Protein AF-Q6TGM5-F1 (afdb_monomer_lite)

Structure (mmCIF, N/CA/C/O backbone):
data_AF-Q6TGM5-F1
#
_entry.id   AF-Q6TGM5-F1
#
loop_
_atom_site.group_PDB
_atom_site.id
_atom_site.type_symbol
_atom_site.label_atom_id
_atom_site.label_alt_id
_atom_site.label_comp_id
_atom_site.label_asym_id
_atom_site.label_entity_id
_atom_site.label_seq_id
_atom_site.pdbx_PDB_ins_code
_atom_site.Cartn_x
_atom_site.Cartn_y
_atom_site.Cartn_z
_atom_site.occupancy
_atom_site.B_iso_or_equiv
_atom_site.auth_seq_id
_atom_site.auth_comp_id
_atom_site.auth_asym_id
_atom_site.auth_atom_id
_atom_site.pdbx_PDB_model_num
ATOM 1 N N . GLN A 1 1 ? -1.538 2.362 12.088 1.00 67.00 1 GLN A N 1
ATOM 2 C CA . GLN A 1 1 ? -2.970 2.602 11.813 1.00 67.00 1 GLN A CA 1
ATOM 3 C C . GLN A 1 1 ? -3.330 1.713 10.632 1.00 67.00 1 GLN A C 1
ATOM 5 O O . GLN A 1 1 ? -2.529 1.663 9.710 1.00 67.00 1 GLN A O 1
ATOM 10 N N . GLY A 1 2 ? -4.415 0.945 10.716 1.00 86.31 2 GLY A N 1
ATOM 11 C CA . GLY A 1 2 ? -4.911 0.084 9.631 1.00 86.31 2 GLY A CA 1
ATOM 12 C C . GLY A 1 2 ? -6.294 0.545 9.178 1.00 86.31 2 GLY A C 1
ATOM 13 O O . GLY A 1 2 ? -6.726 1.642 9.554 1.00 86.31 2 GLY A O 1
ATOM 14 N N . LYS A 1 3 ? -7.004 -0.289 8.421 1.00 94.56 3 LYS A N 1
ATOM 15 C CA . LYS A 1 3 ? -8.393 -0.056 7.995 1.00 94.56 3 LYS A CA 1
ATOM 16 C C . LYS A 1 3 ? -8.536 1.221 7.174 1.00 94.56 3 LYS A C 1
ATOM 18 O O . LYS A 1 3 ? -9.370 2.081 7.456 1.00 94.56 3 LYS A O 1
ATOM 23 N N . GLY A 1 4 ? -7.620 1.389 6.220 1.00 95.38 4 GLY A N 1
ATOM 24 C CA . GLY A 1 4 ? -7.618 2.502 5.273 1.00 95.38 4 GLY A CA 1
ATOM 25 C C . GLY A 1 4 ? -7.202 3.855 5.855 1.00 95.38 4 GLY A C 1
ATOM 26 O O . GLY A 1 4 ? -7.298 4.862 5.156 1.00 95.38 4 GLY A O 1
ATOM 27 N N . LYS A 1 5 ? -6.749 3.919 7.117 1.00 97.38 5 LYS A N 1
ATOM 28 C CA . LYS A 1 5 ? -6.310 5.161 7.777 1.00 97.38 5 LYS A CA 1
ATOM 29 C C . LYS A 1 5 ? -4.802 5.362 7.652 1.00 97.38 5 LYS A C 1
ATOM 31 O O . LYS A 1 5 ? -4.013 4.620 8.236 1.00 97.38 5 LYS A O 1
ATOM 36 N N . PHE A 1 6 ? -4.414 6.426 6.962 1.00 95.75 6 PHE A N 1
ATOM 37 C CA . PHE A 1 6 ? -3.031 6.827 6.737 1.00 95.75 6 PHE A CA 1
ATOM 38 C C . PHE A 1 6 ? -2.735 8.145 7.446 1.00 95.75 6 PHE A C 1
ATOM 40 O O . PHE A 1 6 ? -3.400 9.150 7.209 1.00 95.75 6 PHE A O 1
ATOM 47 N N . ALA A 1 7 ? -1.708 8.149 8.292 1.00 96.81 7 ALA A N 1
ATOM 48 C CA . ALA A 1 7 ? -1.187 9.349 8.932 1.00 96.81 7 ALA A CA 1
ATOM 49 C C . ALA A 1 7 ? -0.048 9.923 8.078 1.00 96.81 7 ALA A C 1
ATOM 51 O O . ALA A 1 7 ? 1.070 9.410 8.106 1.00 96.81 7 ALA A O 1
ATOM 52 N N . ILE A 1 8 ? -0.332 10.969 7.304 1.00 95.94 8 ILE A N 1
ATOM 53 C CA . ILE A 1 8 ? 0.601 11.544 6.328 1.00 95.94 8 ILE A CA 1
ATOM 54 C C . ILE A 1 8 ? 1.083 12.895 6.841 1.00 95.94 8 ILE A C 1
ATOM 56 O O . ILE A 1 8 ? 0.283 13.793 7.094 1.00 95.94 8 ILE A O 1
ATOM 60 N N . ARG A 1 9 ? 2.398 13.051 6.993 1.00 96.81 9 ARG A N 1
ATOM 61 C CA . ARG A 1 9 ? 3.000 14.342 7.333 1.00 96.81 9 ARG A CA 1
ATOM 62 C C . ARG A 1 9 ? 3.332 15.108 6.044 1.00 96.81 9 ARG A C 1
ATOM 64 O O . ARG A 1 9 ? 4.005 14.522 5.198 1.00 96.81 9 ARG A O 1
ATOM 71 N N . PRO A 1 10 ? 2.900 16.375 5.890 1.00 96.19 10 PRO A N 1
ATOM 72 C CA . PRO A 1 10 ? 3.287 17.206 4.743 1.00 96.19 10 PRO A CA 1
ATOM 73 C C . PRO A 1 10 ? 4.803 17.424 4.657 1.00 96.19 10 PRO A C 1
ATOM 75 O O . PRO A 1 10 ? 5.379 17.438 3.576 1.00 96.19 10 PRO A O 1
ATOM 78 N N . ASP A 1 11 ? 5.445 17.544 5.817 1.00 96.69 11 ASP A N 1
ATOM 79 C CA . ASP A 1 11 ? 6.887 17.661 5.993 1.00 96.69 11 ASP A CA 1
ATOM 80 C C . ASP A 1 11 ? 7.300 17.014 7.327 1.00 96.69 11 ASP A C 1
ATOM 82 O O . ASP A 1 11 ? 6.462 16.654 8.156 1.00 96.69 11 ASP A O 1
ATOM 86 N N . LYS A 1 12 ? 8.606 16.863 7.566 1.00 95.75 12 LYS A N 1
ATOM 87 C CA . LYS A 1 12 ? 9.128 16.138 8.738 1.00 95.75 12 LYS A CA 1
ATOM 88 C C . LYS A 1 12 ? 8.738 16.766 10.086 1.00 95.75 12 LYS A C 1
ATOM 9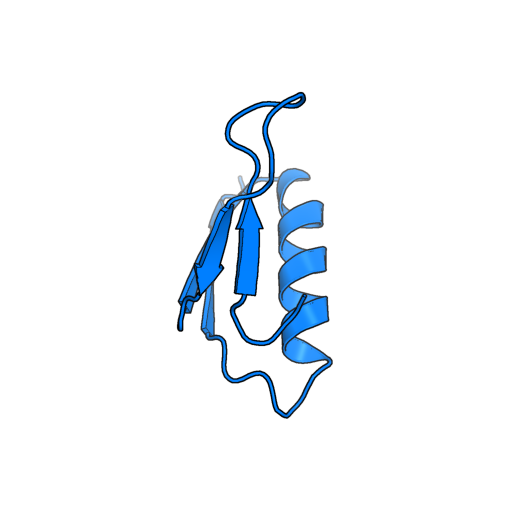0 O O . LYS A 1 12 ? 8.673 16.043 11.080 1.00 95.75 12 LYS A O 1
ATOM 95 N N . LYS A 1 13 ? 8.512 18.082 10.142 1.00 95.94 13 LYS A N 1
ATOM 96 C CA . LYS A 1 13 ? 8.228 18.827 11.381 1.00 95.94 13 LYS A CA 1
ATOM 97 C C . LYS A 1 13 ? 6.729 18.973 11.640 1.00 95.94 13 LYS A C 1
ATOM 99 O O . LYS A 1 13 ? 6.333 19.065 12.797 1.00 95.94 13 LYS A O 1
ATOM 104 N N . SER A 1 14 ? 5.907 18.948 10.596 1.00 97.06 14 SER A N 1
ATOM 105 C CA . SER A 1 14 ? 4.455 19.062 10.713 1.00 97.06 14 SER A CA 1
ATOM 106 C C . SER A 1 14 ? 3.793 17.877 11.417 1.00 97.06 14 SER A C 1
ATOM 108 O O . SER A 1 14 ? 4.265 16.731 11.389 1.00 97.06 14 SER A O 1
ATOM 110 N N . ASN A 1 15 ? 2.642 18.167 12.027 1.00 97.12 15 ASN A N 1
ATOM 111 C CA . ASN A 1 15 ? 1.746 17.154 12.571 1.00 97.12 15 ASN A CA 1
ATOM 112 C C . ASN A 1 15 ? 1.153 16.291 11.439 1.00 97.12 15 ASN A C 1
ATOM 114 O O . ASN A 1 15 ? 0.902 16.797 10.342 1.00 97.12 15 ASN A O 1
ATOM 118 N N . PRO A 1 16 ? 0.929 14.986 11.674 1.00 96.88 16 PRO A N 1
ATOM 119 C CA . PRO A 1 16 ? 0.343 14.106 10.672 1.00 96.88 16 PRO A CA 1
ATOM 120 C C . PRO A 1 16 ? -1.130 14.440 10.417 1.00 96.88 16 PRO A C 1
ATOM 122 O O . PRO A 1 16 ? -1.912 14.631 11.346 1.00 96.88 16 PRO A O 1
ATOM 125 N N . ILE A 1 17 ? -1.516 14.423 9.146 1.00 97.12 17 ILE A N 1
ATOM 126 C CA . ILE A 1 17 ? -2.898 14.530 8.686 1.00 97.12 17 ILE A CA 1
ATOM 127 C C . ILE A 1 17 ? -3.427 13.118 8.457 1.00 97.12 17 ILE A C 1
ATOM 129 O O . ILE A 1 17 ? -2.816 12.331 7.732 1.00 97.12 17 ILE A O 1
ATOM 133 N N . ILE A 1 18 ? -4.573 12.794 9.054 1.00 97.12 18 ILE A N 1
ATOM 134 C CA . ILE A 1 18 ? -5.213 11.495 8.847 1.00 97.12 18 ILE A CA 1
ATOM 135 C C . ILE A 1 18 ? -6.033 11.525 7.557 1.00 97.12 18 ILE A C 1
ATOM 137 O O . ILE A 1 18 ? -6.934 12.348 7.391 1.00 97.12 18 ILE A O 1
ATOM 141 N N . ARG A 1 19 ? -5.743 10.599 6.646 1.00 96.50 19 ARG A N 1
ATOM 142 C CA . ARG A 1 19 ? -6.532 10.324 5.443 1.00 96.50 19 ARG A CA 1
ATOM 143 C C . ARG A 1 19 ? -7.146 8.940 5.569 1.00 96.50 19 ARG A C 1
ATOM 145 O O . ARG A 1 19 ? -6.429 7.978 5.806 1.00 96.50 19 ARG A O 1
ATOM 152 N N . THR A 1 20 ? -8.464 8.854 5.423 1.00 97.56 20 THR A N 1
ATOM 153 C CA . THR A 1 20 ? -9.175 7.571 5.386 1.00 97.56 20 THR A CA 1
ATOM 154 C C . THR A 1 20 ? -9.590 7.294 3.951 1.00 97.56 20 THR A C 1
ATOM 156 O O . THR A 1 20 ? -10.234 8.140 3.333 1.00 97.56 20 THR A O 1
ATOM 159 N N . VAL A 1 21 ? -9.213 6.136 3.419 1.00 97.06 21 VAL A N 1
ATOM 160 C CA . VAL A 1 21 ? -9.502 5.724 2.041 1.00 97.06 21 VAL A CA 1
ATOM 161 C C . VAL A 1 21 ? -10.084 4.318 2.016 1.00 97.06 21 VAL A C 1
ATOM 163 O O . VAL A 1 21 ? -9.815 3.513 2.900 1.00 97.06 21 VAL A O 1
ATOM 166 N N . LYS A 1 22 ? -10.882 4.022 0.989 1.00 97.38 22 LYS A N 1
ATOM 167 C CA . LYS A 1 22 ? -11.384 2.662 0.730 1.00 97.38 22 LYS A CA 1
ATOM 168 C C . LYS A 1 22 ? -10.445 1.854 -0.165 1.00 97.38 22 LYS A C 1
ATOM 170 O O . LYS A 1 22 ? -10.468 0.629 -0.139 1.00 97.38 22 LYS A O 1
ATOM 175 N N . SER A 1 23 ? -9.629 2.545 -0.954 1.00 97.06 23 SER A N 1
ATOM 176 C CA . SER A 1 23 ? -8.714 1.945 -1.914 1.00 97.06 23 SER A CA 1
ATOM 177 C C . SER A 1 23 ? -7.369 2.660 -1.906 1.00 97.06 23 SER A C 1
ATOM 179 O O . SER A 1 23 ? -7.309 3.883 -1.759 1.00 97.06 23 SER A O 1
ATOM 181 N N . VAL A 1 24 ? -6.298 1.902 -2.113 1.00 96.94 24 VAL A N 1
ATOM 182 C CA . VAL A 1 24 ? -4.920 2.388 -2.189 1.00 96.94 24 VAL A CA 1
ATOM 183 C C . VAL A 1 24 ? -4.352 1.995 -3.545 1.00 96.94 24 VAL A C 1
ATOM 185 O O . VAL A 1 24 ? -4.206 0.812 -3.845 1.00 96.94 24 VAL A O 1
ATOM 188 N N . GLY A 1 25 ? -4.040 2.992 -4.370 1.00 96.69 25 GLY A N 1
ATOM 189 C CA . GLY A 1 25 ? -3.266 2.797 -5.593 1.00 96.69 25 GLY A CA 1
ATOM 190 C C . GLY A 1 25 ? -1.773 2.851 -5.283 1.00 96.69 25 GLY A C 1
ATOM 191 O O . GLY A 1 25 ? -1.311 3.783 -4.628 1.00 96.69 25 GLY A O 1
ATOM 192 N N . THR A 1 26 ? -1.023 1.860 -5.750 1.00 96.12 26 THR A N 1
ATOM 193 C CA . THR A 1 26 ? 0.429 1.759 -5.582 1.00 96.12 26 THR A CA 1
ATOM 194 C C . THR A 1 26 ? 1.091 1.571 -6.939 1.00 96.12 26 THR A C 1
ATOM 196 O O . THR A 1 26 ? 0.611 0.807 -7.774 1.00 96.12 26 THR A O 1
ATOM 199 N N . ILE A 1 27 ? 2.188 2.292 -7.163 1.00 95.94 27 ILE A N 1
ATOM 200 C CA . ILE A 1 27 ? 3.009 2.186 -8.369 1.00 95.94 27 ILE A CA 1
ATOM 201 C C . ILE A 1 27 ? 4.426 1.875 -7.906 1.00 95.94 27 ILE A C 1
ATOM 203 O O . ILE A 1 27 ? 4.971 2.593 -7.067 1.00 95.94 27 ILE A O 1
ATOM 207 N N . ALA A 1 28 ? 5.009 0.797 -8.420 1.00 96.12 28 ALA A N 1
ATOM 208 C CA . ALA A 1 28 ? 6.353 0.371 -8.053 1.00 96.12 28 ALA A CA 1
ATOM 209 C C . ALA A 1 28 ? 7.127 -0.160 -9.260 1.00 96.12 28 ALA A C 1
ATOM 211 O O . ALA A 1 28 ? 6.5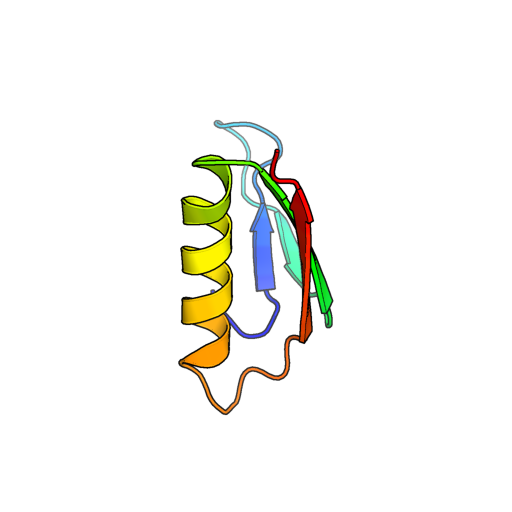36 -0.617 -10.234 1.00 96.12 28 ALA A O 1
ATOM 212 N N . GLY A 1 29 ? 8.455 -0.157 -9.158 1.00 95.81 29 GLY A N 1
ATOM 213 C CA . GLY A 1 29 ? 9.336 -0.824 -10.112 1.00 95.81 29 GLY A CA 1
ATOM 214 C C . GLY A 1 29 ? 10.636 -1.285 -9.461 1.00 95.81 29 GLY A C 1
ATOM 215 O O . GLY A 1 29 ? 11.106 -0.668 -8.499 1.00 95.81 29 GLY A O 1
ATOM 216 N N . GLY A 1 30 ? 11.188 -2.400 -9.948 1.00 93.50 30 GLY A N 1
ATOM 217 C CA . GLY A 1 30 ? 12.397 -3.021 -9.396 1.00 93.50 30 GLY A CA 1
ATOM 218 C C . GLY A 1 30 ? 12.325 -3.228 -7.875 1.00 93.50 30 GLY A C 1
ATOM 219 O O . GLY A 1 30 ? 11.330 -3.714 -7.338 1.00 93.50 30 GLY A O 1
ATOM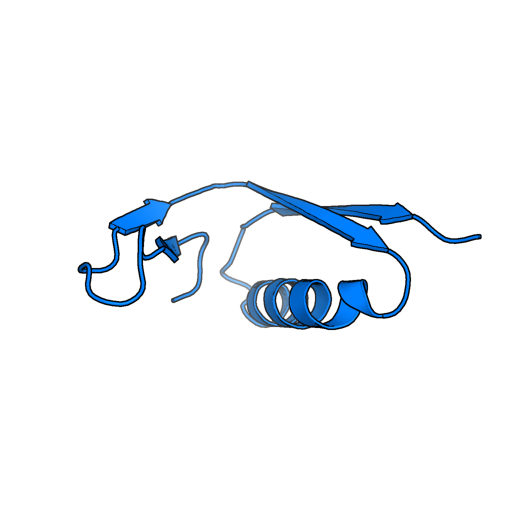 220 N N . THR A 1 31 ? 13.366 -2.803 -7.155 1.00 92.19 31 THR A N 1
ATOM 221 C CA . THR A 1 31 ? 13.454 -2.906 -5.683 1.00 92.19 31 THR A CA 1
ATOM 222 C C . THR A 1 31 ? 12.465 -2.002 -4.935 1.00 92.19 31 THR A C 1
ATOM 224 O O . THR A 1 31 ? 12.179 -2.242 -3.755 1.00 92.19 31 THR A O 1
ATOM 227 N N . GLY A 1 32 ? 11.872 -1.016 -5.621 1.00 91.56 32 GLY A N 1
ATOM 228 C CA . GLY A 1 32 ? 10.863 -0.098 -5.085 1.00 91.56 32 GLY A CA 1
ATOM 229 C C . GLY A 1 32 ? 9.530 -0.760 -4.713 1.00 91.56 32 GLY A C 1
ATOM 230 O O . GLY A 1 32 ? 8.695 -0.128 -4.072 1.00 91.56 32 GLY A O 1
ATOM 231 N N . ILE A 1 33 ? 9.330 -2.041 -5.046 1.00 96.06 33 ILE A N 1
ATOM 232 C CA . ILE A 1 33 ? 8.153 -2.819 -4.624 1.00 96.06 33 ILE A CA 1
ATOM 233 C C . ILE A 1 33 ? 8.142 -3.125 -3.119 1.00 96.06 33 ILE A C 1
ATOM 235 O O . ILE A 1 33 ? 7.081 -3.291 -2.520 1.00 96.06 33 ILE A O 1
ATOM 239 N N . THR A 1 34 ? 9.311 -3.164 -2.478 1.00 95.94 34 THR A N 1
ATOM 240 C CA . THR A 1 34 ? 9.462 -3.575 -1.074 1.00 95.94 34 THR A CA 1
ATOM 241 C C . THR A 1 34 ? 8.612 -2.756 -0.088 1.00 95.94 34 THR A C 1
ATOM 243 O O . THR A 1 34 ? 7.860 -3.372 0.673 1.00 95.94 34 THR A O 1
ATOM 246 N N . PRO A 1 35 ? 8.642 -1.406 -0.088 1.00 95.62 35 PRO A N 1
ATOM 247 C CA . PRO A 1 35 ? 7.763 -0.619 0.783 1.00 95.62 35 PRO A CA 1
ATOM 248 C C . PRO A 1 35 ? 6.273 -0.814 0.462 1.00 95.62 35 PRO A C 1
ATOM 250 O O . PRO A 1 35 ? 5.448 -0.790 1.374 1.00 95.62 35 PRO A O 1
ATOM 253 N N . MET A 1 36 ? 5.911 -1.075 -0.800 1.00 96.50 36 MET A N 1
ATOM 254 C CA . MET A 1 36 ? 4.515 -1.349 -1.169 1.00 96.50 36 MET A CA 1
ATOM 255 C C . MET A 1 36 ? 4.046 -2.691 -0.599 1.00 96.50 36 MET A C 1
ATOM 257 O O . MET A 1 36 ? 2.963 -2.776 -0.022 1.00 96.50 36 MET A O 1
ATOM 261 N N . LEU A 1 37 ? 4.888 -3.728 -0.659 1.00 96.12 37 LEU A N 1
ATOM 262 C CA . LEU A 1 37 ? 4.587 -5.034 -0.066 1.00 96.12 37 LEU A CA 1
ATOM 263 C C . LEU A 1 37 ? 4.423 -4.968 1.453 1.00 96.12 37 LEU A C 1
ATOM 265 O O . LEU A 1 37 ? 3.622 -5.721 1.997 1.00 96.12 37 LEU A O 1
ATOM 269 N N . GLN A 1 38 ? 5.151 -4.090 2.149 1.00 96.31 38 GLN A N 1
ATOM 270 C CA . GLN A 1 38 ? 4.967 -3.900 3.592 1.00 96.31 38 GLN A CA 1
ATOM 271 C C . GLN A 1 38 ? 3.554 -3.405 3.916 1.00 96.31 38 GLN A C 1
ATOM 273 O O . GLN A 1 38 ? 2.903 -3.954 4.804 1.00 96.31 38 GLN A O 1
ATOM 278 N N . VAL A 1 39 ? 3.063 -2.414 3.167 1.00 95.31 39 VAL A N 1
ATOM 279 C CA . VAL A 1 39 ? 1.709 -1.869 3.340 1.00 95.31 39 VAL A CA 1
ATOM 280 C C . VAL A 1 39 ? 0.650 -2.909 2.973 1.00 95.31 39 VAL A C 1
ATOM 282 O O . VAL A 1 39 ? -0.246 -3.167 3.772 1.00 95.31 39 VAL A O 1
ATOM 285 N N . ILE A 1 40 ? 0.785 -3.560 1.812 1.00 95.75 40 ILE A N 1
ATOM 286 C CA . ILE A 1 40 ? -0.173 -4.572 1.336 1.00 95.75 40 ILE A CA 1
ATOM 287 C C . ILE A 1 40 ? -0.276 -5.733 2.331 1.00 95.75 40 ILE A C 1
ATOM 289 O O . ILE A 1 40 ? -1.377 -6.139 2.690 1.00 95.75 40 ILE A O 1
ATOM 293 N N . ARG A 1 41 ? 0.858 -6.239 2.834 1.00 96.56 41 ARG A N 1
ATOM 294 C CA . ARG A 1 41 ? 0.869 -7.319 3.834 1.00 96.56 41 ARG A CA 1
ATOM 295 C C . ARG A 1 41 ? 0.224 -6.899 5.148 1.00 96.56 41 ARG A C 1
ATOM 297 O O . ARG A 1 41 ? -0.435 -7.722 5.770 1.00 96.56 41 ARG A O 1
ATOM 304 N N . ALA A 1 42 ? 0.421 -5.655 5.583 1.00 96.38 42 ALA A N 1
ATOM 305 C CA . ALA A 1 42 ? -0.205 -5.154 6.803 1.00 96.38 42 ALA A CA 1
ATOM 306 C C . ALA A 1 42 ? -1.735 -5.102 6.678 1.00 96.38 42 ALA A C 1
ATOM 308 O O . ALA A 1 42 ? -2.414 -5.510 7.614 1.00 96.38 42 ALA A O 1
ATOM 309 N N . ILE A 1 43 ? -2.250 -4.666 5.522 1.00 95.88 43 ILE A N 1
ATOM 310 C CA . ILE A 1 43 ? -3.688 -4.661 5.212 1.00 95.88 43 ILE A CA 1
ATOM 311 C C . ILE A 1 43 ? -4.218 -6.099 5.152 1.00 95.88 43 ILE A C 1
ATOM 313 O O . ILE A 1 43 ? -5.135 -6.446 5.879 1.00 95.88 43 ILE A O 1
ATOM 317 N N . MET A 1 44 ? -3.586 -6.974 4.364 1.00 95.44 44 MET A N 1
ATOM 318 C CA . MET A 1 44 ? -4.041 -8.361 4.178 1.00 95.44 44 MET A CA 1
ATOM 319 C C . MET A 1 44 ? -3.972 -9.229 5.441 1.00 95.44 44 MET A C 1
ATOM 321 O O . MET A 1 44 ? -4.6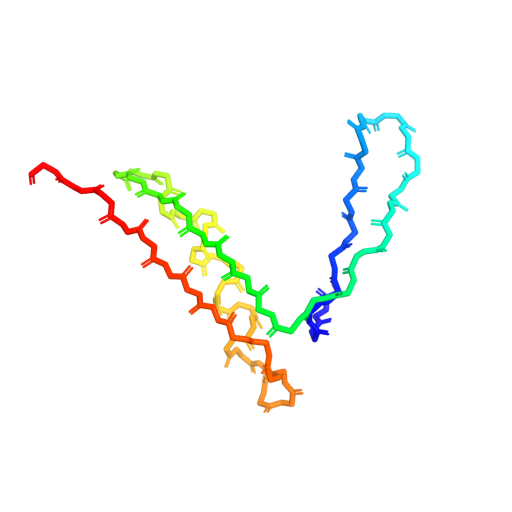18 -10.272 5.502 1.00 95.44 44 MET A O 1
ATOM 325 N N . LYS A 1 45 ? -3.169 -8.842 6.437 1.00 97.25 45 LYS A N 1
ATOM 326 C CA . LYS A 1 45 ? -3.073 -9.560 7.713 1.00 97.25 45 LYS A CA 1
ATOM 327 C C . LYS A 1 45 ? -4.299 -9.334 8.607 1.00 97.25 45 LYS A C 1
ATOM 329 O O . LYS A 1 45 ? -4.547 -10.159 9.483 1.00 97.25 45 LYS A O 1
ATOM 334 N N . ASP A 1 46 ? -5.027 -8.235 8.420 1.00 96.62 46 ASP A N 1
ATOM 335 C CA . A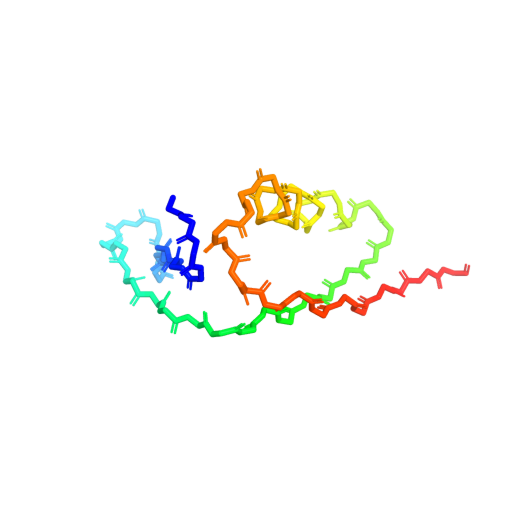SP A 1 46 ? -6.229 -7.908 9.186 1.00 96.62 46 ASP A CA 1
ATOM 336 C C . ASP A 1 46 ? -7.483 -8.291 8.373 1.00 96.62 46 ASP A C 1
ATOM 338 O O . ASP A 1 46 ? -7.790 -7.623 7.386 1.00 96.62 46 ASP A O 1
ATOM 342 N N . PRO A 1 47 ? -8.223 -9.353 8.746 1.00 96.00 47 PRO A N 1
ATOM 343 C CA . PRO A 1 47 ? -9.413 -9.780 8.004 1.00 96.00 47 PRO A CA 1
ATOM 344 C C . PRO A 1 47 ? -10.567 -8.765 8.065 1.00 96.00 47 PRO A C 1
ATOM 346 O O . PRO A 1 47 ? -11.446 -8.794 7.204 1.00 96.00 47 PRO A O 1
ATOM 349 N N . ASP A 1 48 ? -10.554 -7.855 9.042 1.00 97.00 48 ASP A N 1
ATOM 350 C CA . ASP A 1 48 ? -11.538 -6.776 9.167 1.00 97.00 48 ASP A CA 1
ATOM 351 C C . ASP A 1 48 ? -11.121 -5.513 8.388 1.00 97.00 48 ASP A C 1
ATOM 353 O O . ASP A 1 48 ? -11.805 -4.482 8.440 1.00 97.00 48 ASP A O 1
ATOM 357 N N . ASP A 1 49 ? -9.966 -5.536 7.718 1.00 97.25 49 ASP A N 1
ATOM 358 C CA . ASP A 1 49 ? -9.505 -4.454 6.859 1.00 97.25 49 ASP A CA 1
ATOM 359 C C . ASP A 1 49 ? -9.968 -4.690 5.417 1.00 97.25 49 ASP A C 1
ATOM 361 O O . ASP A 1 49 ? -9.375 -5.432 4.638 1.00 97.25 49 ASP A O 1
ATOM 365 N N . HIS A 1 50 ? -11.047 -4.009 5.039 1.00 96.50 50 HIS A N 1
ATOM 366 C CA . HIS A 1 50 ? -11.614 -4.081 3.691 1.00 96.50 50 HIS A CA 1
ATOM 367 C C . HIS A 1 50 ? -10.959 -3.109 2.693 1.00 96.50 50 HIS A C 1
ATOM 369 O O . HIS A 1 50 ? -11.542 -2.809 1.648 1.00 96.50 50 HIS A O 1
ATOM 375 N N . THR A 1 51 ? -9.775 -2.569 3.001 1.00 97.81 51 THR A N 1
ATOM 376 C CA . THR A 1 51 ? -9.068 -1.656 2.095 1.00 97.81 51 THR A CA 1
ATOM 377 C C . THR A 1 51 ? -8.584 -2.397 0.852 1.00 97.81 51 THR A C 1
ATOM 379 O O . THR A 1 51 ? -7.789 -3.332 0.929 1.00 97.81 51 THR A O 1
ATOM 382 N N . VAL A 1 52 ? -9.005 -1.940 -0.325 1.00 97.19 52 VAL A N 1
ATOM 383 C CA . VAL A 1 52 ? -8.611 -2.552 -1.601 1.00 97.19 52 VAL A CA 1
ATOM 384 C C . VAL A 1 52 ? -7.265 -1.993 -2.062 1.00 97.19 52 VAL A C 1
ATOM 386 O O . VAL A 1 52 ? -7.105 -0.782 -2.201 1.00 97.19 52 VAL A O 1
ATOM 389 N N . CYS A 1 53 ? -6.293 -2.860 -2.342 1.00 96.81 53 CYS A N 1
ATOM 390 C CA . CYS A 1 53 ? -4.995 -2.455 -2.887 1.00 96.81 53 CYS A CA 1
ATOM 391 C C . CYS A 1 53 ? -4.932 -2.709 -4.398 1.00 96.81 53 CYS A C 1
ATOM 393 O O . CYS A 1 53 ? -5.121 -3.838 -4.844 1.00 96.81 53 CYS A O 1
ATOM 395 N N . HIS A 1 54 ? -4.596 -1.681 -5.175 1.00 97.44 54 HIS A N 1
ATOM 396 C CA . HIS A 1 54 ? -4.274 -1.797 -6.597 1.00 97.44 54 HIS A CA 1
ATOM 397 C C . HIS A 1 54 ? -2.771 -1.576 -6.778 1.00 97.44 54 HIS A C 1
ATOM 399 O O . HIS A 1 54 ? -2.247 -0.546 -6.353 1.00 97.44 54 HIS A O 1
ATOM 405 N N . LEU A 1 55 ? -2.073 -2.528 -7.397 1.00 96.19 55 LEU A N 1
ATOM 406 C CA . LEU A 1 55 ? -0.636 -2.439 -7.656 1.00 96.19 55 LEU A CA 1
ATOM 407 C C . LEU A 1 55 ? -0.372 -2.423 -9.159 1.00 96.19 55 LEU A C 1
ATOM 409 O O . LEU A 1 55 ? -0.653 -3.396 -9.852 1.00 96.19 55 LEU A O 1
ATOM 413 N N . LEU A 1 56 ? 0.217 -1.330 -9.637 1.00 96.62 56 LEU A N 1
ATOM 414 C CA . LEU A 1 56 ? 0.859 -1.254 -10.941 1.00 96.62 56 LEU A CA 1
ATOM 415 C C . LEU A 1 56 ? 2.360 -1.484 -10.746 1.00 96.62 56 LEU A C 1
ATOM 417 O O . LEU A 1 56 ? 3.056 -0.642 -10.175 1.00 96.62 56 LEU A O 1
ATOM 421 N N . PHE A 1 57 ? 2.853 -2.633 -11.201 1.00 96.31 57 PHE A N 1
ATOM 422 C CA . PHE A 1 57 ? 4.265 -2.990 -11.104 1.00 96.31 57 PHE A CA 1
ATOM 423 C C . PHE A 1 57 ? 4.928 -2.946 -12.481 1.00 96.31 57 PHE A C 1
ATOM 425 O O . PHE A 1 57 ? 4.516 -3.661 -13.390 1.00 96.31 57 PHE A O 1
ATOM 432 N N . ALA A 1 58 ? 5.950 -2.103 -12.620 1.00 94.81 58 ALA A N 1
ATOM 433 C CA . ALA A 1 58 ? 6.763 -1.989 -13.823 1.00 94.81 58 ALA A CA 1
ATOM 434 C C . ALA A 1 58 ? 8.083 -2.757 -13.652 1.00 94.81 58 ALA A C 1
ATOM 436 O O . ALA A 1 58 ? 8.833 -2.525 -12.700 1.00 94.81 58 ALA A O 1
ATOM 437 N N . ASN A 1 59 ? 8.380 -3.649 -14.594 1.00 88.00 59 ASN A N 1
ATOM 438 C CA . ASN A 1 59 ? 9.634 -4.394 -14.673 1.00 88.00 59 ASN A CA 1
ATOM 439 C C . ASN A 1 59 ? 10.165 -4.371 -16.117 1.00 88.00 59 ASN A C 1
ATOM 441 O O . ASN A 1 59 ? 9.396 -4.066 -17.029 1.00 88.00 59 ASN A O 1
ATOM 445 N N . GLN A 1 60 ? 11.461 -4.644 -16.298 1.00 76.50 60 GLN A N 1
ATOM 446 C CA . GLN A 1 60 ? 12.093 -4.768 -17.621 1.00 76.50 60 GLN A CA 1
ATOM 447 C C . GLN A 1 60 ? 11.781 -6.114 -18.273 1.00 76.50 60 GLN A C 1
ATOM 449 O O . GLN A 1 60 ? 11.663 -7.111 -17.520 1.00 76.50 60 GLN A O 1
#

Sequence (60 aa):
QGKGKFAIRPDKKSNPIIRTVKSVGTIAGGTGITPMLQVIRAIMKDPDDHTVCHLLFANQ

InterPro domains:
  IPR001433 Oxidoreductase FAD/NAD(P)-binding [PF00175] (27-60)
  IPR001834 NADH:cytochrome b5 reductase-like [PTHR19370] (3-60)
  IPR039261 Ferredoxin-NADP reductase (FNR), nucleotide-binding domain [G3DSA:3.40.50.80] (1-60)
  IPR039261 Ferredoxin-NADP reductase (FNR), nucleotide-binding domain [SSF52343] (14-59)

Foldseek 3Di:
DAQQWDFPAPDPPGGTDIDRDQEDEEEAEDPRCVVVVVNVVVQVVDPPRNRHYHYDYDYD

Radius of gyration: 12.83 Å; chains: 1; bounding box: 25×29×30 Å

pLDDT: mean 95.11, std 4.84, range [67.0, 97.81]

Secondary structure (DSSP, 8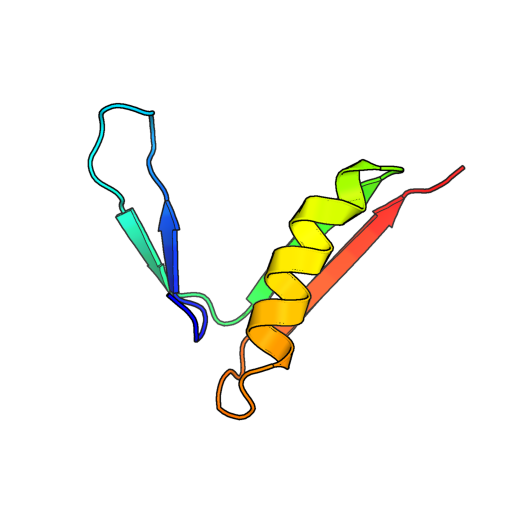-state):
--TTEEEE-SSSSSPPEEEE-SEEEEEEEGGGHHHHHHHHHHHHT-TT--PEEEEEEE--

Organism: Homo sapiens (NCBI:txid9606)